Protein AF-A0A9E4TAZ5-F1 (afdb_monomer)

Secondary structure (DSSP, 8-state):
-EEEEEEEEEEEHHHHSTT--HHHHHTTGGGS-TTSEEEEEEEEEEEE-SS-EEEE---S-S-EETTEE---HHHHHHHTT--GGG--EEE-SS-SHHHHHHHH-

Nearest PDB structures (foldseek):
  4le6-assembly2_C  TM=8.399E-01  e=7.971E-07  Ectopseudomonas oleovorans
  7y7u-assembly1_B  TM=8.733E-01  e=4.636E-06  Labrenzia sp. VG12
  4zo3-assembly1_A  TM=8.437E-01  e=1.082E-05  Chryseobacterium sp. StRB126
  5hif-assembly1_B  TM=8.181E-01  e=8.900E-06  synthetic construct
  3esh-assembly1_A  TM=7.696E-01  e=8.338E-06  Staphylococcus aureus subsp. aureus Mu50

Radius of gyration: 15.77 Å; Cα contacts (8 Å, |Δi|>4): 213; chains: 1; bounding box: 39×27×40 Å

Sequence (105 aa):
MLAVSDGLGVAPATWYFRGTTDEQWEKHKRWLNHAGQVEFPFSCFLVDSGGQKVLIDTGLGPANMSGVTGGALLGELAAGGVKPEDVDVVFLTHLHVDHCGNVAH

Solvent-accessible surface area (backbone atoms only — not comparable to full-atom values): 5844 Å² total; per-residue (Å²): 112,47,81,37,43,9,38,40,37,48,44,52,50,48,75,80,47,67,92,54,53,72,77,72,41,62,88,45,50,90,68,30,50,99,86,61,22,33,77,45,66,26,67,23,36,40,40,66,73,90,85,54,29,36,31,35,35,49,7,41,16,86,43,79,53,94,52,34,40,32,49,35,39,68,58,39,35,46,74,71,74,41,55,79,87,66,50,75,39,80,46,62,90,53,86,49,57,56,28,35,17,59,77,76,109

Mean predicted aligned error: 3.3 Å

pLDDT: mean 94.62, std 4.24, range [64.19, 98.38]

Foldseek 3Di:
DDKFFQAKAKAAPCVVVPPDDLVNCVVVCVQADPVNIHIDTLIWDWDDPVVATEIEFDAQDCDDDVRDGGNCRQVRCVVVVHHPVRHPYYHYPDDDNGGCVVVVD

Structure (mmCIF, N/CA/C/O backbone):
data_AF-A0A9E4TAZ5-F1
#
_entry.id   AF-A0A9E4TAZ5-F1
#
loop_
_atom_site.group_PDB
_atom_site.id
_atom_site.type_symbol
_atom_site.label_atom_id
_atom_site.label_alt_id
_atom_site.label_comp_id
_atom_site.label_asym_id
_atom_site.label_entity_id
_atom_site.label_seq_id
_atom_site.pdbx_PDB_ins_code
_atom_site.Cartn_x
_atom_site.Cartn_y
_atom_site.Cartn_z
_atom_site.occupancy
_atom_site.B_iso_or_equiv
_atom_site.auth_seq_id
_atom_site.auth_comp_id
_atom_site.auth_asym_id
_atom_site.auth_atom_id
_atom_site.pdbx_PDB_model_num
ATOM 1 N N . MET A 1 1 ? -6.379 13.303 7.948 1.00 85.56 1 MET A N 1
ATOM 2 C CA . MET A 1 1 ? -5.976 12.044 7.291 1.00 85.56 1 MET A CA 1
ATOM 3 C C . MET A 1 1 ? -4.550 11.747 7.701 1.00 85.56 1 MET A C 1
ATOM 5 O O . MET A 1 1 ? -3.731 12.657 7.643 1.00 85.56 1 MET A O 1
ATOM 9 N N . LEU A 1 2 ? -4.285 10.524 8.143 1.00 93.62 2 LEU A N 1
ATOM 10 C CA . LEU A 1 2 ? -2.964 10.033 8.520 1.00 93.62 2 LEU A CA 1
ATOM 11 C C . LEU A 1 2 ? -2.535 8.990 7.480 1.00 93.62 2 LEU A C 1
ATOM 13 O O . LEU A 1 2 ? -3.278 8.046 7.224 1.00 93.62 2 LEU A O 1
ATOM 17 N N . ALA A 1 3 ? -1.373 9.185 6.861 1.00 96.62 3 ALA A N 1
ATOM 18 C CA . AL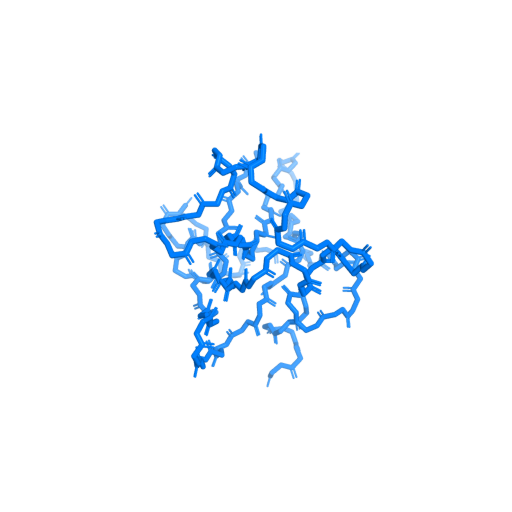A A 1 3 ? -0.741 8.159 6.038 1.00 96.62 3 ALA A CA 1
ATOM 19 C C . ALA A 1 3 ? 0.146 7.300 6.943 1.00 96.62 3 ALA A C 1
ATOM 21 O O . ALA A 1 3 ? 0.945 7.849 7.699 1.00 96.62 3 ALA A O 1
ATOM 22 N N . VAL A 1 4 ? -0.018 5.983 6.869 1.00 96.44 4 VAL A N 1
ATOM 23 C CA . VAL A 1 4 ? 0.761 4.995 7.627 1.00 96.44 4 VAL A CA 1
ATOM 24 C C . VAL A 1 4 ? 1.334 3.964 6.662 1.00 96.44 4 VAL A C 1
ATOM 26 O O . VAL A 1 4 ? 0.758 3.717 5.602 1.00 96.44 4 VAL A O 1
ATOM 29 N N . SER A 1 5 ? 2.471 3.365 7.002 1.00 96.00 5 SER A N 1
ATOM 30 C CA . SER A 1 5 ? 3.100 2.334 6.172 1.00 96.00 5 SER A CA 1
ATOM 31 C C . SER A 1 5 ? 3.029 0.967 6.844 1.00 96.00 5 SER A C 1
ATOM 33 O O . SER A 1 5 ? 3.324 0.834 8.023 1.00 96.00 5 SER A O 1
ATOM 35 N N . ASP A 1 6 ? 2.701 -0.083 6.102 1.00 97.12 6 ASP A N 1
ATOM 36 C CA . ASP A 1 6 ? 2.915 -1.448 6.585 1.00 97.12 6 ASP A CA 1
ATOM 37 C C . ASP A 1 6 ? 4.332 -1.954 6.289 1.00 97.12 6 ASP A C 1
ATOM 39 O O . ASP A 1 6 ? 4.758 -2.960 6.845 1.00 97.12 6 ASP A O 1
ATOM 43 N N . GLY A 1 7 ? 5.094 -1.237 5.462 1.00 96.25 7 GLY A N 1
ATOM 44 C CA . GLY A 1 7 ? 6.470 -1.581 5.140 1.00 96.25 7 GLY A CA 1
ATOM 45 C C . GLY A 1 7 ? 6.845 -1.217 3.709 1.00 96.25 7 GLY A C 1
ATOM 46 O O . GLY A 1 7 ? 6.382 -0.211 3.169 1.00 96.25 7 GLY A O 1
ATOM 47 N N . LEU A 1 8 ? 7.731 -2.006 3.106 1.00 95.38 8 LEU A N 1
ATOM 48 C CA . LEU A 1 8 ? 8.359 -1.686 1.830 1.00 95.38 8 LEU A CA 1
ATOM 49 C C . LEU A 1 8 ? 8.658 -2.943 1.009 1.00 95.38 8 LEU A C 1
ATOM 51 O O . LEU A 1 8 ? 9.260 -3.894 1.509 1.00 95.38 8 LEU A O 1
ATOM 55 N N . GLY A 1 9 ? 8.307 -2.900 -0.274 1.00 95.44 9 GLY A N 1
ATOM 56 C CA . GLY A 1 9 ? 8.845 -3.769 -1.313 1.00 95.44 9 GLY A CA 1
ATOM 57 C C . GLY A 1 9 ? 9.953 -3.070 -2.101 1.00 95.44 9 GLY A C 1
ATOM 58 O O . GLY A 1 9 ? 9.859 -1.889 -2.418 1.00 95.44 9 GLY A O 1
ATOM 59 N N . VAL A 1 10 ? 11.006 -3.793 -2.458 1.00 95.88 10 VAL A N 1
ATOM 60 C CA . VAL A 1 10 ? 12.138 -3.300 -3.243 1.00 95.88 10 VAL A CA 1
ATOM 61 C C . VAL A 1 10 ? 12.432 -4.306 -4.343 1.00 95.88 10 VAL A C 1
ATOM 63 O O . VAL A 1 10 ? 12.752 -5.463 -4.075 1.00 95.88 10 VAL A O 1
ATOM 66 N N . ALA A 1 11 ? 12.317 -3.873 -5.596 1.00 94.50 11 ALA A N 1
ATOM 67 C CA . ALA A 1 11 ? 12.556 -4.741 -6.745 1.00 94.50 11 ALA A CA 1
ATOM 68 C C . ALA A 1 11 ? 13.023 -3.943 -7.972 1.00 94.50 11 ALA A C 1
ATOM 70 O O . ALA A 1 11 ? 12.826 -2.726 -8.028 1.00 94.50 11 ALA A O 1
ATOM 71 N N . PRO A 1 12 ? 13.634 -4.596 -8.979 1.00 94.56 12 PRO A N 1
ATOM 72 C CA . PRO A 1 12 ? 13.939 -3.949 -10.251 1.00 94.56 12 PRO A CA 1
ATOM 73 C C . PRO A 1 12 ? 12.697 -3.293 -10.862 1.00 94.56 12 PRO A C 1
ATOM 75 O O . PRO A 1 12 ? 11.600 -3.852 -10.823 1.00 94.56 12 PRO A O 1
ATOM 78 N N . ALA A 1 13 ? 12.866 -2.123 -11.477 1.00 94.62 13 ALA A N 1
ATOM 79 C CA . ALA A 1 13 ? 11.747 -1.372 -12.048 1.00 94.62 13 ALA A CA 1
ATOM 80 C C . ALA A 1 13 ? 10.965 -2.176 -13.105 1.00 94.62 13 ALA A C 1
ATOM 82 O O . ALA A 1 13 ? 9.745 -2.059 -13.215 1.00 94.62 13 ALA A O 1
ATOM 83 N N . THR A 1 14 ? 11.655 -3.055 -13.830 1.00 94.56 14 THR A N 1
ATOM 84 C CA . THR A 1 14 ? 11.092 -3.949 -14.851 1.00 94.56 14 THR A CA 1
ATOM 85 C C . THR A 1 14 ? 10.115 -4.990 -14.299 1.00 94.56 14 THR A C 1
ATOM 87 O O . THR A 1 14 ? 9.299 -5.519 -15.055 1.00 94.56 14 THR A O 1
ATOM 90 N N . TRP A 1 15 ? 10.146 -5.273 -12.992 1.00 92.38 15 TRP A N 1
ATOM 91 C CA . TRP A 1 15 ? 9.193 -6.181 -12.347 1.00 92.38 15 TRP A CA 1
ATOM 92 C C . TRP A 1 15 ? 7.829 -5.517 -12.147 1.00 92.38 15 TRP A C 1
ATOM 94 O O . TRP A 1 15 ? 6.800 -6.143 -12.411 1.00 92.38 15 TRP A O 1
ATOM 104 N N . TYR A 1 16 ? 7.827 -4.245 -11.739 1.00 89.88 16 TYR A N 1
ATOM 105 C CA . TYR A 1 16 ? 6.613 -3.445 -11.555 1.00 89.88 16 TYR A CA 1
ATOM 106 C C . TYR A 1 16 ? 6.072 -2.920 -12.889 1.00 89.88 16 TYR A C 1
ATOM 108 O O . TYR A 1 16 ? 4.882 -3.024 -13.180 1.00 89.88 16 TYR A O 1
ATOM 116 N N . PHE A 1 17 ? 6.956 -2.402 -13.740 1.00 93.12 17 PHE A N 1
ATOM 117 C CA . PHE A 1 17 ? 6.621 -1.817 -15.034 1.00 93.12 17 PHE A CA 1
ATOM 118 C C . PHE A 1 17 ? 6.991 -2.790 -16.150 1.00 93.12 17 PHE A C 1
ATOM 120 O O . PHE A 1 17 ? 7.970 -2.606 -16.883 1.00 93.12 17 PHE A O 1
ATOM 127 N N . ARG A 1 18 ? 6.208 -3.868 -16.253 1.00 92.19 18 ARG A N 1
ATOM 128 C CA . ARG A 1 18 ? 6.425 -4.914 -17.259 1.00 92.19 18 ARG A CA 1
ATOM 129 C C . ARG A 1 18 ? 6.467 -4.323 -18.671 1.00 92.19 18 ARG A C 1
ATOM 131 O O . ARG A 1 18 ? 5.691 -3.436 -19.010 1.00 92.19 18 ARG A O 1
ATOM 138 N N . GLY A 1 19 ? 7.368 -4.852 -19.497 1.00 95.00 19 GLY A N 1
ATOM 139 C CA . GLY A 1 19 ? 7.589 -4.384 -20.871 1.00 95.00 19 GLY A CA 1
ATOM 140 C C . GLY A 1 19 ? 8.597 -3.240 -21.005 1.00 95.00 19 GLY A C 1
ATOM 141 O O . GLY A 1 19 ? 8.850 -2.799 -22.123 1.00 95.00 19 GLY A O 1
ATOM 142 N N . THR A 1 20 ? 9.191 -2.784 -19.900 1.00 95.81 20 THR A N 1
ATOM 143 C CA . THR A 1 20 ? 10.336 -1.864 -19.925 1.00 95.81 20 THR A CA 1
ATOM 144 C C . THR A 1 20 ? 11.670 -2.615 -19.890 1.00 95.81 20 THR A C 1
ATOM 146 O O . THR A 1 20 ? 11.708 -3.804 -19.568 1.00 95.81 20 THR A O 1
ATOM 149 N N . THR A 1 21 ? 12.767 -1.932 -20.225 1.00 95.69 21 THR A N 1
ATOM 150 C CA . THR A 1 21 ? 14.146 -2.443 -20.125 1.00 95.69 21 THR A CA 1
ATOM 151 C C . THR A 1 21 ? 14.982 -1.595 -19.172 1.00 95.69 21 THR A C 1
ATOM 153 O O . THR A 1 21 ? 14.689 -0.416 -18.977 1.00 95.69 21 THR A O 1
ATOM 156 N N . ASP A 1 22 ? 16.064 -2.157 -18.629 1.00 93.50 22 ASP A N 1
ATOM 157 C CA . ASP A 1 22 ? 16.983 -1.415 -17.752 1.00 93.50 22 ASP A CA 1
ATOM 158 C C . ASP A 1 22 ? 17.540 -0.153 -18.440 1.00 93.50 22 ASP A C 1
ATOM 160 O O . ASP A 1 22 ? 17.573 0.917 -17.839 1.00 93.50 22 ASP A O 1
ATOM 164 N N . GLU A 1 23 ? 17.854 -0.228 -19.741 1.00 95.12 23 GLU A N 1
ATOM 165 C CA . GLU A 1 23 ? 18.293 0.927 -20.542 1.00 95.12 23 GLU A CA 1
ATOM 166 C C . GLU A 1 23 ? 17.257 2.064 -20.552 1.00 95.12 23 GLU A C 1
ATOM 168 O O . GLU A 1 23 ? 17.602 3.240 -20.430 1.00 95.12 23 GLU A O 1
ATOM 173 N N . GLN A 1 24 ? 15.962 1.741 -20.643 1.00 95.75 24 GLN A N 1
ATOM 174 C CA . GLN A 1 24 ? 14.905 2.754 -20.588 1.00 95.75 24 GLN A CA 1
ATOM 175 C C . GLN A 1 24 ? 14.809 3.426 -19.211 1.00 95.75 24 GLN A C 1
ATOM 177 O O . GLN A 1 24 ? 14.350 4.569 -19.133 1.00 95.75 24 GLN A O 1
ATOM 182 N N . TRP A 1 25 ? 15.258 2.753 -18.149 1.00 95.50 25 TRP A N 1
ATOM 183 C CA . TRP A 1 25 ? 15.298 3.271 -16.781 1.00 95.50 25 TRP A CA 1
ATOM 184 C C . TRP A 1 25 ? 16.557 4.084 -16.462 1.00 95.50 25 TRP A C 1
ATOM 186 O O . TRP A 1 25 ? 16.554 4.839 -15.489 1.00 95.50 25 TRP A O 1
ATOM 196 N N . GLU A 1 26 ? 17.586 4.062 -17.313 1.00 93.75 26 GLU A N 1
ATOM 197 C CA . GLU A 1 26 ? 18.813 4.851 -17.123 1.00 93.75 26 GLU A CA 1
ATOM 198 C C . GLU A 1 26 ? 18.538 6.362 -17.026 1.00 93.75 26 GLU A C 1
ATOM 200 O O . GLU A 1 26 ? 19.113 7.065 -16.192 1.00 93.75 26 GLU A O 1
ATOM 205 N N . LYS A 1 27 ? 17.587 6.873 -17.819 1.00 96.00 27 LYS A N 1
ATOM 206 C CA . LYS A 1 27 ? 17.122 8.276 -17.756 1.00 96.00 27 LYS A CA 1
ATOM 207 C C . LYS A 1 27 ? 16.229 8.581 -16.542 1.00 96.00 27 LYS A C 1
ATOM 209 O O . LYS A 1 27 ? 15.854 9.731 -16.314 1.00 96.00 27 LYS A O 1
ATOM 214 N N . HIS A 1 28 ? 15.867 7.559 -15.772 1.00 95.50 28 HIS A N 1
ATOM 215 C CA . HIS A 1 28 ? 14.946 7.607 -14.639 1.00 95.50 28 HIS A CA 1
ATOM 216 C C . HIS A 1 28 ? 15.612 7.231 -13.309 1.00 95.50 28 HIS A C 1
ATOM 218 O O . HIS A 1 28 ? 14.912 7.094 -12.311 1.00 95.50 28 HIS A O 1
ATOM 224 N N . LYS A 1 29 ? 16.951 7.162 -13.256 1.00 94.94 29 LYS A N 1
ATOM 225 C CA . LYS A 1 29 ? 17.728 6.817 -12.049 1.00 94.94 29 LYS A CA 1
ATOM 226 C C . LYS A 1 29 ? 17.366 7.604 -10.794 1.00 94.94 29 LYS A C 1
ATOM 228 O O . LYS A 1 29 ? 17.520 7.083 -9.703 1.00 94.94 29 LYS A O 1
ATOM 233 N N . ARG A 1 30 ? 16.844 8.830 -10.926 1.00 96.12 30 ARG A N 1
ATOM 234 C CA . ARG A 1 30 ? 16.371 9.624 -9.775 1.00 96.12 30 ARG A CA 1
ATOM 235 C C . ARG A 1 30 ? 15.215 8.978 -8.999 1.00 96.12 30 ARG A C 1
ATOM 237 O O . ARG A 1 30 ? 14.925 9.415 -7.895 1.00 96.12 30 ARG A O 1
ATOM 244 N N . TRP A 1 31 ? 14.521 8.022 -9.611 1.00 94.50 31 TRP A N 1
ATOM 245 C CA . TRP A 1 31 ? 13.413 7.270 -9.022 1.00 94.50 31 TRP A CA 1
ATOM 246 C C . TRP A 1 31 ? 13.833 5.887 -8.523 1.00 94.50 31 TRP A C 1
ATOM 248 O O . TRP A 1 31 ? 12.990 5.126 -8.059 1.00 94.50 31 TRP A O 1
ATOM 258 N N . LEU A 1 32 ? 15.114 5.552 -8.668 1.00 95.06 32 LEU A N 1
ATOM 259 C CA . LEU A 1 32 ? 15.685 4.292 -8.232 1.00 95.06 32 LEU A CA 1
ATOM 260 C C . LEU A 1 32 ? 16.551 4.546 -7.001 1.00 95.06 32 LEU A C 1
ATOM 262 O O . LEU A 1 32 ? 17.180 5.599 -6.872 1.00 95.06 32 LEU A O 1
ATOM 266 N N . ASN A 1 33 ? 16.612 3.568 -6.109 1.00 94.00 33 ASN A N 1
ATOM 267 C CA . ASN A 1 33 ? 17.566 3.588 -5.015 1.00 94.00 33 ASN A CA 1
ATOM 268 C C . ASN A 1 33 ? 18.996 3.321 -5.526 1.00 94.00 33 ASN A C 1
ATOM 270 O O . ASN A 1 33 ? 19.243 3.100 -6.715 1.00 94.00 33 ASN A O 1
ATOM 274 N N . HIS A 1 34 ? 19.967 3.319 -4.614 1.00 91.75 34 HIS A N 1
ATOM 275 C CA . HIS A 1 34 ? 21.383 3.124 -4.943 1.00 91.75 34 HIS A CA 1
ATOM 276 C C . HIS A 1 34 ? 21.698 1.763 -5.597 1.00 91.75 34 HIS A C 1
ATOM 278 O O . HIS A 1 34 ? 22.741 1.626 -6.231 1.00 91.75 34 HIS A O 1
ATOM 284 N N . ALA A 1 35 ? 20.805 0.777 -5.464 1.00 91.31 35 ALA A N 1
ATOM 285 C CA . ALA A 1 35 ? 20.906 -0.531 -6.104 1.00 91.31 35 ALA A CA 1
ATOM 286 C C . ALA A 1 35 ? 20.200 -0.591 -7.474 1.00 91.31 35 ALA A C 1
ATOM 288 O O . ALA A 1 35 ? 20.131 -1.658 -8.080 1.00 91.31 35 ALA A O 1
ATOM 289 N N . GLY A 1 36 ? 19.664 0.530 -7.975 1.00 92.31 36 GLY A N 1
ATOM 290 C CA . GLY A 1 36 ? 18.918 0.574 -9.235 1.00 92.31 36 GLY A CA 1
ATOM 291 C C . GLY A 1 36 ? 17.505 -0.013 -9.134 1.00 92.31 36 GLY A C 1
ATOM 292 O O . GLY A 1 36 ? 16.926 -0.402 -10.146 1.00 92.31 36 GLY A O 1
ATOM 293 N N . GLN A 1 37 ? 16.945 -0.103 -7.927 1.00 95.00 37 GLN A N 1
ATOM 294 C CA . GLN A 1 37 ? 15.637 -0.707 -7.672 1.00 95.00 37 GLN A CA 1
ATOM 295 C C . GLN A 1 37 ? 14.585 0.350 -7.337 1.00 95.00 37 GLN A C 1
ATOM 297 O O . GLN A 1 37 ? 14.904 1.430 -6.843 1.00 95.00 37 GLN A O 1
ATOM 302 N N . VAL A 1 38 ? 13.320 0.024 -7.589 1.00 95.31 38 VAL A N 1
ATOM 303 C CA . VAL A 1 38 ? 12.171 0.819 -7.150 1.00 95.31 38 VAL A CA 1
ATOM 304 C C . VAL A 1 38 ? 11.796 0.403 -5.735 1.00 95.31 38 VAL A C 1
ATOM 306 O O . VAL A 1 38 ? 11.671 -0.788 -5.444 1.00 95.31 38 VAL A O 1
ATOM 309 N N . GLU A 1 39 ? 11.587 1.404 -4.890 1.00 94.50 39 GLU A N 1
ATOM 310 C CA . GLU A 1 39 ? 11.02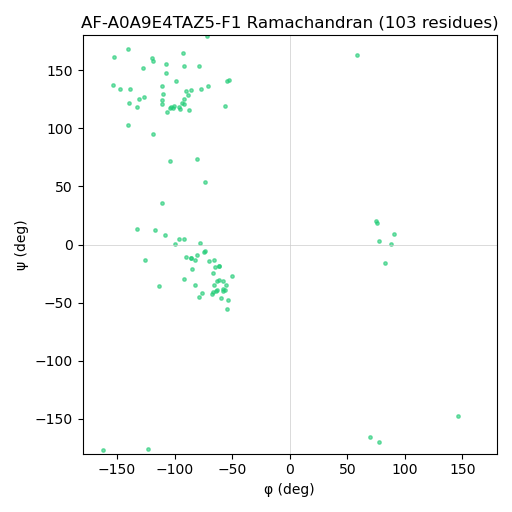3 1.276 -3.551 1.00 94.50 39 GLU A CA 1
ATOM 311 C C . GLU A 1 39 ? 9.506 1.495 -3.628 1.00 94.50 39 GLU A C 1
ATOM 313 O O . GLU A 1 39 ? 9.037 2.530 -4.101 1.00 94.50 39 GLU A O 1
ATOM 318 N N . PHE A 1 40 ? 8.740 0.497 -3.198 1.00 92.12 40 PHE A N 1
ATOM 319 C CA . PHE A 1 40 ? 7.284 0.459 -3.227 1.00 92.12 40 PHE A CA 1
ATOM 320 C C . PHE A 1 40 ? 6.740 0.343 -1.795 1.00 92.12 40 PHE A C 1
ATOM 322 O O . PHE A 1 40 ? 6.714 -0.758 -1.237 1.00 92.12 40 PHE A O 1
ATOM 329 N N . PRO A 1 41 ? 6.375 1.461 -1.146 1.00 93.62 41 PRO A N 1
ATOM 330 C CA . PRO A 1 41 ? 5.848 1.430 0.213 1.00 93.62 41 PRO A CA 1
ATOM 331 C C . PRO A 1 41 ? 4.437 0.839 0.235 1.00 93.62 41 PRO A C 1
ATOM 333 O O . PRO A 1 41 ? 3.585 1.226 -0.565 1.00 93.62 41 PRO A O 1
ATOM 336 N N . PHE A 1 42 ? 4.162 -0.039 1.198 1.00 96.50 42 PHE A N 1
ATOM 337 C CA . PHE A 1 42 ? 2.817 -0.569 1.441 1.00 96.50 42 PHE A CA 1
ATOM 338 C C . PHE A 1 42 ? 2.008 0.448 2.250 1.00 96.50 42 PHE A C 1
ATOM 340 O O . PHE A 1 42 ? 1.839 0.325 3.461 1.00 96.50 42 PHE A O 1
ATOM 347 N N . SER A 1 43 ? 1.591 1.528 1.593 1.00 96.44 43 SER A N 1
ATOM 348 C CA . SER A 1 43 ? 0.880 2.630 2.241 1.00 96.44 43 SER A CA 1
ATOM 349 C C . SER A 1 43 ? -0.584 2.292 2.510 1.00 96.44 43 SER A C 1
ATOM 351 O O . SER A 1 43 ? -1.297 1.838 1.621 1.00 96.44 43 SER A O 1
ATOM 353 N N . CYS A 1 44 ? -1.038 2.604 3.719 1.00 97.75 44 CYS A N 1
ATOM 354 C CA . CYS A 1 44 ? -2.443 2.608 4.114 1.00 97.75 44 CYS A CA 1
ATOM 355 C C . CYS A 1 44 ? -2.827 4.024 4.572 1.00 97.75 44 CYS A C 1
ATOM 357 O O . CYS A 1 44 ? -1.969 4.845 4.919 1.00 97.75 44 CYS A O 1
ATOM 359 N N . PHE A 1 45 ? -4.122 4.331 4.594 1.00 98.00 45 PHE A N 1
ATOM 360 C CA . PHE A 1 45 ? -4.595 5.668 4.964 1.00 98.00 45 PHE A CA 1
ATOM 361 C C . PHE A 1 45 ? -5.699 5.604 6.003 1.00 98.00 45 PHE A C 1
ATOM 363 O O . PHE A 1 45 ? -6.739 5.001 5.773 1.00 98.00 45 PHE A O 1
ATOM 370 N N . LEU A 1 46 ? -5.513 6.303 7.118 1.00 98.06 46 LEU A N 1
ATOM 371 C CA . LEU A 1 46 ? -6.567 6.514 8.095 1.00 98.06 46 LEU A CA 1
ATOM 372 C C . LEU A 1 46 ? -7.250 7.862 7.843 1.00 98.06 46 LEU A C 1
ATOM 374 O O . LEU A 1 46 ? -6.649 8.940 7.962 1.00 98.06 46 LEU A O 1
ATOM 378 N N . VAL A 1 47 ? -8.534 7.807 7.513 1.00 97.75 47 VAL A N 1
ATOM 379 C CA . VAL A 1 47 ? -9.391 8.975 7.328 1.00 97.75 47 VAL A CA 1
ATOM 380 C C . VAL A 1 47 ? -10.296 9.114 8.544 1.00 97.75 47 VAL A C 1
ATOM 382 O O . VAL A 1 47 ? -11.121 8.250 8.815 1.00 97.75 47 VAL A O 1
ATOM 385 N N . ASP A 1 48 ? -10.152 10.227 9.260 1.00 96.00 48 ASP A N 1
ATOM 386 C CA . ASP A 1 48 ? -11.055 10.616 10.339 1.00 96.00 48 ASP A CA 1
ATOM 387 C C . ASP A 1 48 ? -12.012 11.695 9.826 1.00 96.00 48 ASP A C 1
ATOM 389 O O . ASP A 1 48 ? -11.578 12.773 9.411 1.00 96.00 48 ASP A O 1
ATOM 393 N N . SER A 1 49 ? -13.305 11.379 9.820 1.00 90.88 49 SER A N 1
ATOM 394 C CA . SER A 1 49 ? -14.383 12.279 9.393 1.00 90.88 49 SER A CA 1
ATOM 395 C C . SER A 1 49 ? -15.053 13.025 10.557 1.00 90.88 49 SER A C 1
ATOM 397 O O . SER A 1 49 ? -16.039 13.730 10.350 1.00 90.88 49 SER A O 1
ATOM 399 N N . GLY A 1 50 ? -14.555 12.864 11.788 1.00 87.75 50 GLY A N 1
ATOM 400 C CA . GLY A 1 50 ? -15.137 13.429 13.010 1.00 87.75 50 GLY A CA 1
ATOM 401 C C . GLY A 1 50 ? -16.283 12.603 13.607 1.00 87.75 50 GLY A C 1
ATOM 402 O O . GLY A 1 50 ? -16.618 12.800 14.771 1.00 87.75 50 GLY A O 1
ATOM 403 N N . GLY A 1 51 ? -16.856 11.665 12.846 1.00 91.00 51 GLY A N 1
ATOM 404 C CA . GLY A 1 51 ? -17.849 10.697 13.334 1.00 91.00 51 GLY A CA 1
ATOM 405 C C . GLY A 1 51 ? -17.496 9.234 13.060 1.00 91.00 51 GLY A C 1
ATOM 406 O O . GLY A 1 51 ? -18.123 8.351 13.631 1.00 91.00 51 GLY A O 1
ATOM 407 N N . GLN A 1 52 ? -16.513 8.984 12.192 1.00 96.00 52 GLN A N 1
ATOM 408 C CA . GLN A 1 52 ? -16.067 7.646 11.823 1.00 96.00 52 GLN A CA 1
ATOM 409 C C . GLN A 1 52 ? -14.599 7.678 11.385 1.00 96.00 52 GLN A C 1
ATOM 411 O O . GLN A 1 52 ? -14.208 8.573 10.619 1.00 96.00 52 GLN A O 1
ATOM 416 N N . LYS A 1 53 ? -13.814 6.695 11.832 1.00 97.62 53 LYS A N 1
ATOM 417 C CA . LYS A 1 53 ? -12.454 6.423 11.365 1.00 97.62 53 LYS A CA 1
ATOM 418 C C . LYS A 1 53 ? -12.463 5.263 10.379 1.00 97.62 53 LYS A C 1
ATOM 420 O O . LYS A 1 53 ? -12.837 4.141 10.714 1.00 97.62 53 LYS A O 1
ATOM 425 N N . VAL A 1 54 ? -12.031 5.545 9.156 1.00 98.12 54 VAL A N 1
ATOM 426 C CA . VAL A 1 54 ? -11.941 4.568 8.070 1.00 98.12 54 VAL A CA 1
ATOM 427 C C . VAL A 1 54 ? -10.474 4.311 7.766 1.00 98.12 54 VAL A C 1
ATOM 429 O O . VAL A 1 54 ? -9.748 5.242 7.415 1.00 98.12 54 VAL A O 1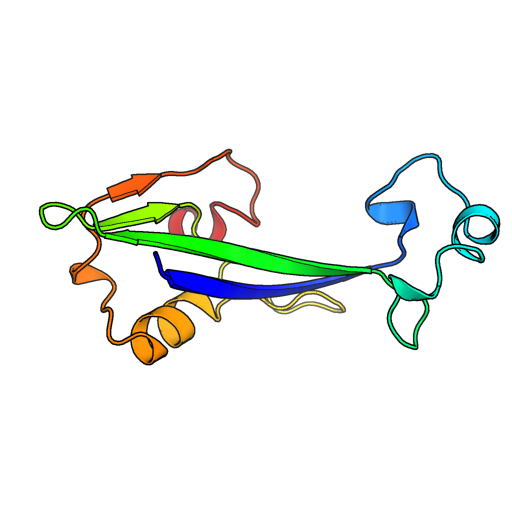
ATOM 432 N N . LEU A 1 55 ? -10.044 3.060 7.888 1.00 98.31 55 LEU A N 1
ATOM 433 C CA . LEU A 1 55 ? -8.738 2.610 7.428 1.00 98.31 55 LEU A CA 1
ATOM 434 C C . LEU A 1 55 ? -8.863 2.098 5.990 1.00 98.31 55 LEU A C 1
ATOM 436 O O . LEU A 1 55 ? -9.636 1.183 5.716 1.00 98.31 55 LEU A O 1
ATOM 440 N N . ILE A 1 56 ? -8.121 2.711 5.075 1.00 98.38 56 ILE A N 1
ATOM 441 C CA . ILE A 1 56 ? -8.031 2.324 3.670 1.00 98.38 56 ILE A CA 1
ATOM 442 C C . ILE A 1 56 ? -6.799 1.446 3.499 1.00 98.38 56 ILE A C 1
ATOM 444 O O . ILE A 1 56 ? -5.682 1.923 3.718 1.00 98.38 56 ILE A O 1
ATOM 448 N N . ASP A 1 57 ? -7.037 0.208 3.069 1.00 98.25 57 ASP A N 1
ATOM 449 C CA . ASP A 1 57 ? -6.075 -0.889 2.983 1.00 98.25 57 ASP A CA 1
ATOM 450 C C . ASP A 1 57 ? -5.415 -1.248 4.322 1.00 98.25 57 ASP A C 1
ATOM 452 O O . ASP A 1 57 ? -5.494 -0.535 5.319 1.00 98.25 57 ASP A O 1
ATOM 456 N N . THR A 1 58 ? -4.811 -2.429 4.366 1.00 97.62 58 THR A N 1
ATOM 457 C CA . THR A 1 58 ? -4.252 -3.022 5.588 1.00 97.62 58 THR A CA 1
ATOM 458 C C . THR A 1 58 ? -2.849 -3.577 5.390 1.00 97.62 58 THR A C 1
ATOM 460 O O . THR A 1 58 ? -2.347 -4.297 6.247 1.00 97.62 58 THR A O 1
ATOM 463 N N . GLY A 1 59 ? -2.193 -3.235 4.284 1.00 96.94 59 GLY A N 1
ATOM 464 C CA . GLY A 1 59 ? -0.821 -3.642 4.034 1.00 96.94 59 GLY A CA 1
ATOM 465 C C . GLY A 1 59 ? -0.663 -5.134 3.755 1.00 96.94 59 GLY A C 1
ATOM 466 O O . GLY A 1 59 ? -1.628 -5.858 3.504 1.00 96.94 59 GLY A O 1
ATOM 467 N N . LEU A 1 60 ? 0.589 -5.576 3.815 1.00 96.69 60 LEU A N 1
ATOM 468 C CA . LEU A 1 60 ? 1.032 -6.926 3.494 1.00 96.69 60 LEU A CA 1
ATOM 469 C C . LEU A 1 60 ? 0.888 -7.902 4.670 1.00 96.69 60 LEU A C 1
ATOM 471 O O . LEU A 1 60 ? 0.835 -9.111 4.454 1.00 96.69 60 LEU A O 1
ATOM 475 N N . GLY A 1 61 ? 0.815 -7.403 5.906 1.00 93.38 61 GLY A N 1
ATOM 476 C CA . GLY A 1 61 ? 0.867 -8.248 7.099 1.00 93.38 61 GLY A CA 1
ATOM 477 C C . GLY A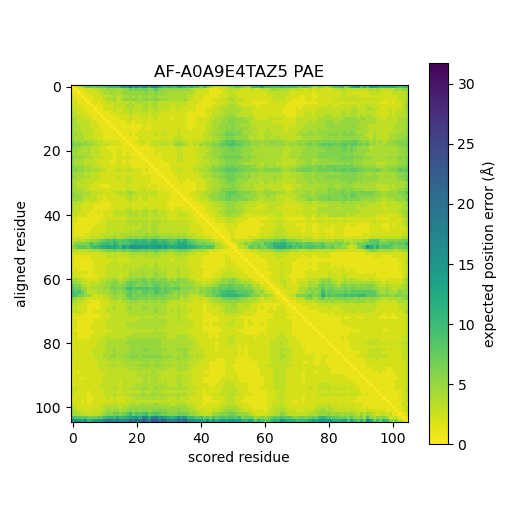 1 61 ? 2.297 -8.696 7.423 1.00 93.38 61 GLY A C 1
ATOM 478 O O . GLY A 1 61 ? 3.248 -8.167 6.847 1.00 93.38 61 GLY A O 1
ATOM 479 N N . PRO A 1 62 ? 2.495 -9.646 8.358 1.00 92.31 62 PRO A N 1
ATOM 480 C CA . PRO A 1 62 ? 3.806 -10.026 8.898 1.00 92.31 62 PRO A CA 1
ATOM 481 C C . PRO A 1 62 ? 4.668 -10.847 7.916 1.00 92.31 62 PRO A C 1
ATOM 483 O O . PRO A 1 62 ? 5.158 -11.933 8.232 1.00 92.31 62 PRO A O 1
ATOM 486 N N . ALA A 1 63 ? 4.878 -10.331 6.708 1.00 89.69 63 ALA A N 1
ATOM 487 C CA . ALA A 1 63 ? 5.762 -10.888 5.704 1.00 89.69 63 ALA A CA 1
ATOM 488 C C . ALA A 1 63 ? 7.176 -10.315 5.852 1.00 89.69 63 ALA A C 1
ATOM 490 O O . ALA A 1 63 ? 7.380 -9.105 5.930 1.00 89.69 63 ALA A O 1
ATOM 491 N N . ASN A 1 64 ? 8.171 -11.198 5.841 1.00 89.25 64 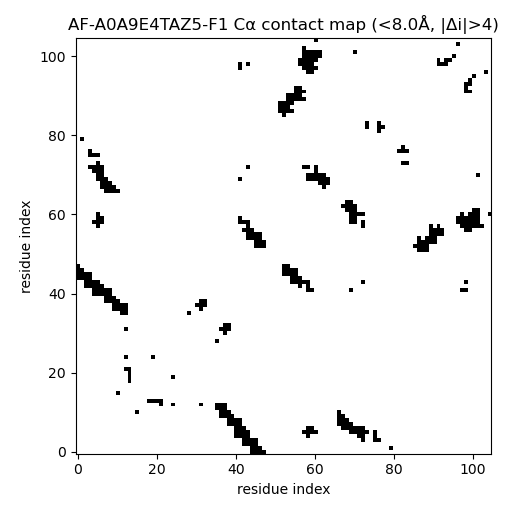ASN A N 1
ATOM 492 C CA . ASN A 1 64 ? 9.575 -10.813 5.833 1.00 89.25 64 ASN A CA 1
ATOM 493 C C . ASN A 1 64 ? 10.345 -11.754 4.906 1.00 89.25 64 ASN A C 1
ATOM 495 O O . ASN A 1 64 ? 10.605 -12.911 5.242 1.00 89.25 64 ASN A O 1
ATOM 499 N N . MET A 1 65 ? 10.657 -11.267 3.711 1.00 88.56 65 MET A N 1
ATOM 500 C CA . MET A 1 65 ? 11.397 -11.995 2.684 1.00 88.56 65 MET A CA 1
ATOM 501 C C . MET A 1 65 ? 12.377 -11.057 1.979 1.00 88.56 65 MET A C 1
ATOM 503 O O . MET A 1 65 ? 12.346 -9.844 2.162 1.00 88.56 65 MET A O 1
ATOM 507 N N . SER A 1 66 ? 13.296 -11.609 1.185 1.00 88.69 66 SER A N 1
ATOM 508 C CA . SER A 1 66 ? 14.311 -10.790 0.515 1.00 88.69 66 SER A CA 1
ATOM 509 C C . SER A 1 66 ? 13.658 -9.697 -0.340 1.00 88.69 66 SER A C 1
ATOM 511 O O . SER A 1 66 ? 12.893 -9.998 -1.254 1.00 88.69 66 SER A O 1
ATOM 513 N N . GLY A 1 67 ? 13.950 -8.436 -0.011 1.00 88.56 67 GLY A N 1
ATOM 514 C CA . GLY A 1 67 ? 13.406 -7.266 -0.699 1.00 88.56 67 GLY A CA 1
ATOM 515 C C . GLY A 1 67 ? 11.968 -6.899 -0.325 1.00 88.56 67 GLY A C 1
ATOM 516 O O . GLY A 1 67 ? 11.448 -5.960 -0.907 1.00 88.56 67 GLY A O 1
ATOM 517 N N . VAL A 1 68 ? 11.310 -7.583 0.613 1.00 94.19 68 VAL A N 1
ATOM 518 C CA . VAL A 1 68 ? 9.935 -7.261 1.024 1.00 94.19 68 VAL A CA 1
ATOM 519 C C . VAL A 1 68 ? 9.787 -7.394 2.535 1.00 94.19 68 VAL A C 1
ATOM 521 O O . VAL A 1 68 ? 9.956 -8.479 3.094 1.00 94.19 68 VAL A O 1
ATOM 524 N N . THR A 1 69 ? 9.390 -6.299 3.174 1.00 96.38 69 THR A N 1
ATOM 525 C CA . THR A 1 69 ? 9.097 -6.244 4.608 1.00 96.38 69 THR A CA 1
ATOM 526 C C . THR A 1 69 ? 7.707 -5.657 4.808 1.00 96.38 69 THR A C 1
ATOM 528 O O . THR A 1 69 ? 7.439 -4.571 4.300 1.00 96.38 69 THR A O 1
ATOM 531 N N . GLY A 1 70 ? 6.848 -6.359 5.542 1.00 95.81 70 GLY A N 1
ATOM 532 C CA . GLY A 1 70 ? 5.522 -5.915 5.974 1.00 95.81 70 GLY A CA 1
ATOM 533 C C . GLY A 1 70 ? 5.365 -5.956 7.501 1.00 95.81 70 GLY A C 1
ATOM 534 O O . GLY A 1 70 ? 6.304 -6.296 8.227 1.00 95.81 70 GLY A O 1
ATOM 535 N N . GLY A 1 71 ? 4.163 -5.653 7.992 1.00 95.94 71 GLY A N 1
ATOM 536 C CA . GLY A 1 71 ? 3.775 -5.809 9.396 1.00 95.94 71 GLY A CA 1
ATOM 537 C C . GLY A 1 71 ? 4.013 -4.585 10.284 1.00 95.94 71 GLY A C 1
ATOM 538 O O . GLY A 1 71 ? 3.881 -4.689 11.504 1.00 95.94 71 GLY A O 1
ATOM 539 N N . ALA A 1 72 ? 4.363 -3.431 9.714 1.00 97.06 72 ALA A N 1
ATOM 540 C CA . ALA A 1 72 ? 4.566 -2.197 10.472 1.00 97.06 72 ALA A CA 1
ATOM 541 C C . ALA A 1 72 ? 3.262 -1.439 10.787 1.00 97.06 72 ALA A C 1
ATOM 543 O O . ALA A 1 72 ? 3.274 -0.569 11.660 1.00 97.06 72 ALA A O 1
ATOM 544 N N . LEU A 1 73 ? 2.135 -1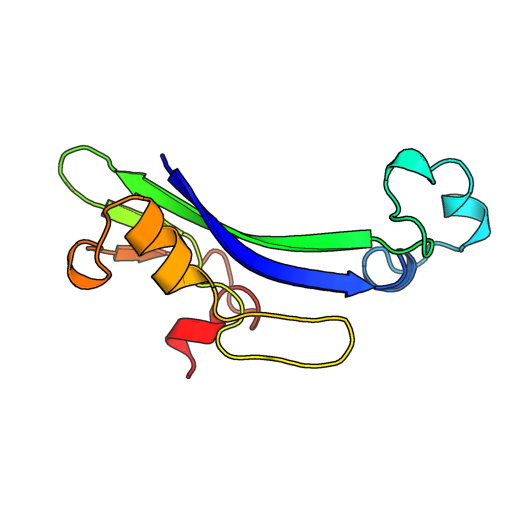.780 10.148 1.00 97.31 73 LEU A N 1
ATOM 545 C CA . LEU A 1 73 ? 0.905 -0.981 10.181 1.00 97.31 73 LEU A CA 1
ATOM 546 C C . LEU A 1 73 ? 0.419 -0.666 11.600 1.00 97.31 73 LEU A C 1
ATOM 548 O O . LEU A 1 73 ? 0.109 0.482 11.907 1.00 97.31 73 LEU A O 1
ATOM 552 N N . LEU A 1 74 ? 0.360 -1.669 12.480 1.00 95.81 74 LEU A N 1
ATOM 553 C CA . LEU A 1 74 ? -0.122 -1.469 13.852 1.00 95.81 74 LEU A CA 1
ATOM 554 C C . LEU A 1 74 ? 0.817 -0.566 14.663 1.00 95.81 74 LEU A C 1
ATOM 556 O O . LEU A 1 74 ? 0.358 0.223 15.487 1.00 95.81 74 LEU A O 1
ATOM 560 N N . GLY A 1 75 ? 2.126 -0.660 14.410 1.00 96.94 75 GLY A N 1
ATOM 561 C CA . GLY A 1 75 ? 3.124 0.217 15.018 1.00 96.94 75 GLY A CA 1
ATOM 562 C C . GLY A 1 75 ? 2.994 1.659 14.531 1.00 96.94 75 GLY A C 1
ATOM 563 O O . GLY A 1 75 ? 3.027 2.582 15.341 1.00 96.94 75 GLY A O 1
ATOM 564 N N . GLU A 1 76 ? 2.776 1.853 13.231 1.00 97.44 76 GLU A N 1
ATOM 565 C CA . GLU A 1 76 ? 2.568 3.175 12.631 1.00 97.44 76 GLU A CA 1
ATOM 566 C C . GLU A 1 76 ? 1.261 3.830 13.103 1.00 97.44 76 GLU A C 1
ATOM 568 O O . GLU A 1 76 ? 1.250 5.015 13.441 1.00 97.44 76 GLU A O 1
ATOM 573 N N . LEU A 1 77 ? 0.165 3.067 13.210 1.00 97.31 77 LEU A N 1
ATOM 574 C CA . LEU A 1 77 ? -1.088 3.556 13.799 1.00 97.31 77 LEU A CA 1
ATOM 575 C C . LEU A 1 77 ? -0.880 3.994 15.253 1.00 97.31 77 LEU A C 1
ATOM 577 O O . LEU A 1 77 ? -1.275 5.103 15.625 1.00 97.31 77 LEU A O 1
ATOM 581 N N . ALA A 1 78 ? -0.190 3.175 16.052 1.00 97.81 78 ALA A N 1
ATOM 582 C CA . ALA A 1 78 ? 0.116 3.500 17.440 1.00 97.81 78 ALA A CA 1
ATOM 583 C C . ALA A 1 78 ? 1.012 4.746 17.565 1.00 97.81 78 ALA A C 1
ATOM 585 O O . ALA A 1 78 ? 0.776 5.579 18.441 1.00 97.81 78 ALA A O 1
ATOM 586 N N . ALA A 1 79 ? 1.995 4.920 16.675 1.00 97.44 79 ALA A N 1
ATOM 587 C CA . ALA A 1 79 ? 2.822 6.127 16.606 1.00 97.44 79 ALA A CA 1
ATOM 588 C C . ALA A 1 79 ? 1.996 7.381 16.257 1.00 97.44 79 ALA A C 1
ATOM 590 O O . ALA A 1 79 ? 2.289 8.473 16.745 1.00 97.44 79 ALA A O 1
ATOM 591 N N . GLY A 1 80 ? 0.924 7.212 15.477 1.00 95.62 80 GLY A N 1
ATOM 592 C CA . GLY A 1 80 ? -0.098 8.227 15.219 1.00 95.62 80 GLY A CA 1
ATOM 593 C C . GLY A 1 80 ? -1.121 8.421 16.347 1.00 95.62 80 GLY A C 1
ATOM 594 O O . GLY A 1 80 ? -2.030 9.236 16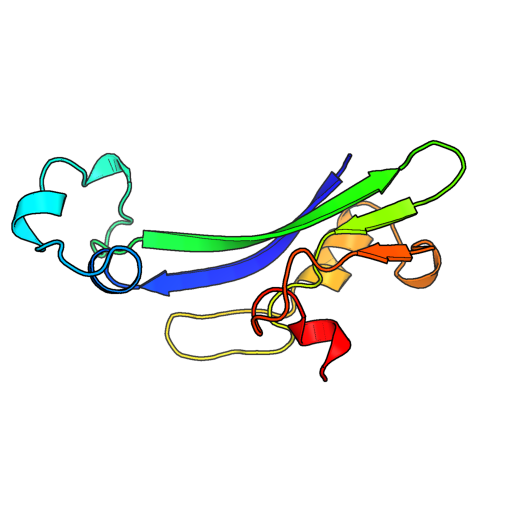.198 1.00 95.62 80 GLY A O 1
ATOM 595 N N . GLY A 1 81 ? -0.995 7.695 17.464 1.00 96.31 81 GLY A N 1
ATOM 596 C CA . GLY A 1 81 ? -1.912 7.764 18.604 1.00 96.31 81 GLY A CA 1
ATOM 597 C C . GLY A 1 81 ? -3.254 7.060 18.384 1.00 96.31 81 GLY A C 1
ATOM 598 O O . GLY A 1 81 ? -4.205 7.347 19.107 1.00 96.31 81 GLY A O 1
ATOM 599 N N . VAL A 1 82 ? -3.339 6.167 17.397 1.00 96.81 82 VAL A N 1
ATOM 600 C CA . VAL A 1 82 ? -4.559 5.443 17.023 1.00 96.81 82 VAL A CA 1
ATOM 601 C C . VAL A 1 82 ? -4.409 3.978 17.394 1.00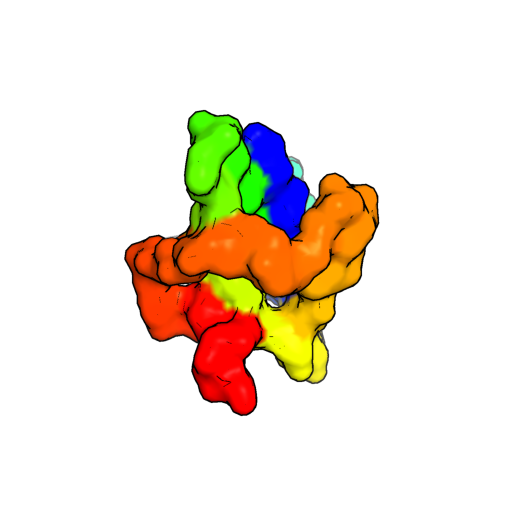 96.81 82 VAL A C 1
ATOM 603 O O . VAL A 1 82 ? -3.424 3.332 17.037 1.00 96.81 82 VAL A O 1
ATOM 606 N N . LYS A 1 83 ? -5.397 3.440 18.103 1.00 96.75 83 LYS A N 1
ATOM 607 C CA . LYS A 1 83 ? -5.474 2.010 18.382 1.00 96.75 83 LYS A CA 1
ATOM 608 C C . LYS A 1 83 ? -6.295 1.305 17.304 1.00 96.75 83 LYS A C 1
ATOM 610 O O . LYS A 1 83 ? -7.180 1.928 16.717 1.00 96.75 83 LYS A O 1
ATOM 615 N N . PRO A 1 84 ? -6.065 0.007 17.055 1.00 94.88 84 PRO A N 1
ATOM 616 C CA . PRO A 1 84 ? -6.877 -0.747 16.103 1.00 94.88 84 PRO A CA 1
ATOM 617 C C . PRO A 1 84 ? -8.374 -0.700 16.428 1.00 94.88 84 PRO A C 1
ATOM 619 O O . PRO A 1 84 ? -9.192 -0.614 15.521 1.00 94.88 84 PRO A O 1
ATOM 622 N N . GLU A 1 85 ? -8.733 -0.684 17.715 1.00 96.69 85 GLU A N 1
ATOM 623 C CA . GLU A 1 85 ? -10.126 -0.624 18.171 1.00 96.69 85 GLU A CA 1
ATOM 624 C C . GLU A 1 85 ? -10.799 0.733 17.913 1.00 96.69 85 GLU A C 1
ATOM 626 O O . GLU A 1 85 ? -12.021 0.825 17.993 1.00 96.69 85 GLU A O 1
ATOM 631 N N . ASP A 1 86 ? -10.027 1.779 17.596 1.00 96.50 86 ASP A N 1
ATOM 632 C CA . ASP A 1 86 ? -10.563 3.088 17.207 1.00 96.50 86 ASP A CA 1
ATOM 633 C C . ASP A 1 86 ? -11.004 3.118 15.729 1.00 96.50 86 ASP A C 1
ATOM 635 O O . ASP A 1 86 ? -11.571 4.117 15.284 1.00 96.50 86 ASP A O 1
ATOM 639 N N . VAL A 1 87 ? -10.695 2.076 14.942 1.00 97.12 87 VAL A N 1
ATOM 640 C CA . VAL A 1 87 ? -11.050 1.972 13.519 1.00 97.12 87 VAL A CA 1
ATOM 641 C C . VAL A 1 87 ? -12.438 1.353 13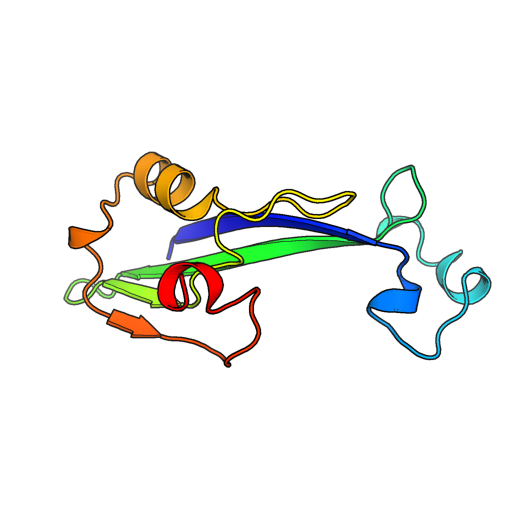.376 1.00 97.12 87 VAL A C 1
ATOM 643 O O . VAL A 1 87 ? -12.647 0.182 13.680 1.00 97.12 87 VAL A O 1
ATOM 646 N N . ASP A 1 88 ? -13.381 2.124 12.840 1.00 97.88 88 ASP A N 1
ATOM 647 C CA . ASP A 1 88 ? -14.768 1.684 12.669 1.00 97.88 88 ASP A CA 1
ATOM 648 C C . ASP A 1 88 ? -14.968 0.845 11.401 1.00 97.88 88 ASP A C 1
ATOM 650 O O . ASP A 1 88 ? -15.811 -0.051 11.352 1.00 97.88 88 ASP A O 1
ATOM 654 N N . VAL A 1 89 ? -14.236 1.182 10.334 1.00 97.38 89 VAL A N 1
ATOM 655 C CA . VAL A 1 89 ? -14.381 0.565 9.011 1.00 97.38 89 VAL A CA 1
ATOM 656 C C . VAL A 1 89 ? -13.014 0.320 8.397 1.00 97.38 89 VAL A C 1
ATOM 658 O O . VAL A 1 89 ? -12.176 1.218 8.343 1.00 97.38 89 VAL A O 1
ATOM 661 N N . VAL A 1 90 ? -12.836 -0.878 7.845 1.00 97.62 90 VAL A N 1
ATOM 662 C CA . VAL A 1 90 ? -11.732 -1.205 6.942 1.00 97.62 90 VAL A CA 1
ATOM 663 C C . VAL A 1 90 ? -12.270 -1.225 5.514 1.00 97.62 90 VAL A C 1
ATOM 665 O O . VAL A 1 90 ? -13.154 -2.014 5.183 1.00 97.62 90 VAL A O 1
ATOM 668 N N . PHE A 1 91 ? -11.748 -0.341 4.670 1.00 97.75 91 PHE A N 1
ATOM 669 C CA . PHE A 1 91 ? -12.058 -0.266 3.249 1.00 97.75 91 PHE A CA 1
ATOM 670 C C . PHE A 1 91 ? -10.866 -0.788 2.449 1.00 97.75 91 PHE A C 1
ATOM 672 O O . PHE A 1 91 ? -9.803 -0.176 2.446 1.00 97.75 91 PHE A O 1
ATOM 679 N N . LEU A 1 92 ? -11.039 -1.909 1.755 1.00 98.12 92 LEU A N 1
ATOM 680 C CA . LEU A 1 92 ? -10.012 -2.452 0.870 1.00 98.12 92 LEU A CA 1
ATOM 681 C C . LEU A 1 92 ? -10.224 -1.904 -0.539 1.00 98.12 92 LEU A C 1
ATOM 683 O O . LEU A 1 92 ? -11.304 -2.060 -1.112 1.00 98.12 92 LEU A O 1
ATOM 687 N N . THR A 1 93 ? -9.195 -1.287 -1.112 1.00 98.00 93 THR A N 1
ATOM 688 C CA . THR A 1 93 ? -9.233 -0.789 -2.493 1.00 98.00 93 THR A CA 1
ATOM 689 C C . THR A 1 93 ? -9.391 -1.937 -3.486 1.00 98.00 93 THR A C 1
ATOM 691 O O . THR A 1 93 ? -10.132 -1.827 -4.462 1.00 98.00 93 THR A O 1
ATOM 694 N N . HIS A 1 94 ? -8.706 -3.049 -3.221 1.00 97.62 94 HIS A N 1
ATOM 695 C CA . HIS A 1 94 ? -8.801 -4.322 -3.924 1.00 97.62 94 HIS A CA 1
ATOM 696 C C . HIS A 1 94 ? -8.208 -5.445 -3.054 1.00 97.62 94 HIS A C 1
ATOM 698 O O . HIS A 1 94 ? -7.826 -5.221 -1.909 1.00 97.62 94 HIS A O 1
ATOM 704 N N . LEU A 1 95 ? -8.157 -6.670 -3.585 1.00 96.56 95 LEU A N 1
ATOM 705 C CA . LEU A 1 95 ? -7.831 -7.884 -2.823 1.00 96.56 95 LEU A CA 1
ATOM 706 C C . LEU A 1 95 ? -6.473 -8.499 -3.199 1.00 96.56 95 LEU A C 1
ATOM 708 O O . LEU A 1 95 ? -6.334 -9.721 -3.240 1.00 96.56 95 LEU A O 1
ATOM 712 N N . HIS A 1 96 ? -5.477 -7.672 -3.516 1.00 95.50 96 HIS A N 1
ATOM 713 C CA . HIS A 1 96 ? -4.096 -8.153 -3.527 1.00 95.50 96 HIS A CA 1
ATOM 714 C C . HIS A 1 96 ? -3.540 -8.221 -2.102 1.00 95.50 96 HIS A C 1
ATOM 716 O O . HIS A 1 96 ? -3.981 -7.502 -1.203 1.00 95.50 96 HIS A O 1
ATOM 722 N N . VAL A 1 97 ? -2.570 -9.114 -1.900 1.00 94.12 97 VAL A N 1
ATOM 723 C CA . VAL A 1 97 ? -2.040 -9.449 -0.570 1.00 94.12 97 VAL A CA 1
ATOM 724 C C . VAL A 1 97 ? -1.403 -8.255 0.140 1.00 94.12 97 VAL A C 1
ATOM 726 O O . VAL A 1 97 ? -1.487 -8.163 1.354 1.00 94.12 97 VAL A O 1
ATOM 729 N N . ASP A 1 98 ? -0.830 -7.312 -0.600 1.00 94.44 98 ASP A N 1
ATOM 730 C CA . ASP A 1 98 ? -0.240 -6.074 -0.089 1.00 94.44 98 ASP A CA 1
ATOM 731 C C . ASP A 1 98 ? -1.273 -5.032 0.371 1.00 94.44 98 ASP A C 1
ATOM 733 O O . ASP A 1 98 ? -0.902 -4.016 0.954 1.00 94.44 98 ASP A O 1
ATOM 737 N N . HIS A 1 99 ? -2.564 -5.303 0.162 1.00 97.50 99 HIS A N 1
ATOM 738 C CA . HIS A 1 99 ? -3.675 -4.475 0.631 1.00 97.50 99 HIS A CA 1
ATOM 739 C C . HIS A 1 99 ? -4.517 -5.184 1.694 1.00 97.50 99 HIS A C 1
ATOM 741 O O . HIS A 1 99 ? -5.011 -4.542 2.621 1.00 97.50 99 HIS A O 1
ATOM 747 N N . CYS A 1 100 ? -4.702 -6.500 1.580 1.00 96.62 100 CYS A N 1
ATOM 748 C CA . CYS A 1 100 ? -5.556 -7.275 2.481 1.00 96.62 100 CYS A CA 1
ATOM 749 C C . CYS A 1 100 ? -4.788 -8.185 3.448 1.00 96.62 100 CYS A C 1
ATOM 751 O O . CYS A 1 100 ? -5.416 -9.011 4.108 1.00 96.62 100 CYS A O 1
ATOM 753 N N . GLY A 1 101 ? -3.461 -8.082 3.524 1.00 94.88 101 GLY A N 1
ATOM 754 C CA . GLY A 1 101 ? -2.609 -9.004 4.271 1.00 94.88 101 GLY A CA 1
ATOM 755 C C . GLY A 1 101 ? -3.030 -9.144 5.729 1.00 94.88 101 GLY A C 1
ATOM 756 O O . GLY A 1 101 ? -3.374 -10.240 6.159 1.00 94.88 101 GLY A O 1
ATOM 757 N N . ASN A 1 102 ? -3.127 -8.039 6.472 1.00 91.69 102 ASN A N 1
ATOM 758 C CA . ASN A 1 102 ? -3.547 -8.073 7.882 1.00 91.69 102 ASN A CA 1
ATOM 759 C C . ASN A 1 102 ? -5.011 -8.525 8.102 1.00 91.69 102 ASN A C 1
ATOM 761 O O . ASN A 1 102 ? -5.374 -8.826 9.234 1.00 91.69 102 ASN A O 1
ATOM 765 N N . VAL A 1 103 ? -5.851 -8.581 7.061 1.00 89.75 103 VAL A N 1
ATOM 766 C CA . VAL A 1 103 ? -7.232 -9.110 7.141 1.00 89.75 103 VAL A CA 1
ATOM 767 C C . VAL A 1 103 ? -7.291 -10.602 6.800 1.00 89.75 103 VAL A C 1
ATOM 769 O O . VAL A 1 103 ? -8.176 -11.311 7.272 1.00 89.75 103 VAL A O 1
ATOM 772 N N . ALA A 1 104 ? -6.387 -11.073 5.941 1.00 80.62 104 ALA A N 1
ATOM 773 C CA . ALA A 1 104 ? -6.363 -12.443 5.436 1.00 80.62 104 ALA A CA 1
ATOM 774 C C . ALA A 1 104 ? -5.530 -13.413 6.296 1.00 80.62 104 ALA A C 1
ATOM 776 O O . ALA A 1 104 ? -5.577 -14.621 6.049 1.00 80.62 104 ALA A O 1
ATOM 777 N N . HIS A 1 105 ? -4.760 -12.894 7.255 1.00 64.19 105 HIS A N 1
ATOM 778 C CA . HIS A 1 105 ? -3.980 -13.657 8.234 1.00 64.19 105 HIS A CA 1
ATOM 779 C C . HIS A 1 105 ? -4.800 -14.022 9.474 1.00 64.19 105 HIS A C 1
ATOM 781 O O . HIS A 1 105 ? -4.580 -15.147 9.979 1.00 64.19 105 HIS A O 1
#